Protein AF-A0A151EXA1-F1 (afdb_monomer_lite)

Foldseek 3Di:
DPDQEEEQECEPNPVVSVVVVVVCVVVLGHYAYEYAQVDDDDPQCVVFDYHHADDDPVRNVVSVVVVVVSVVVCVVPSNPRDHPVVVVVVVVVD

pLDDT: mean 85.26, std 15.07, range [40.88, 97.44]

Structure (mmCIF, N/CA/C/O backbone):
data_AF-A0A151EXA1-F1
#
_entry.id   AF-A0A151EXA1-F1
#
loop_
_atom_site.group_PDB
_atom_site.id
_atom_site.type_symbol
_atom_site.label_atom_id
_atom_site.label_alt_id
_atom_site.label_comp_id
_atom_site.label_asym_id
_atom_site.label_entity_id
_atom_site.label_seq_id
_atom_site.pdbx_PDB_ins_code
_atom_site.Cartn_x
_atom_site.Cartn_y
_atom_site.Cartn_z
_atom_site.occupancy
_atom_site.B_iso_or_equiv
_atom_site.auth_seq_id
_atom_site.auth_comp_id
_atom_site.auth_asym_id
_atom_site.auth_atom_id
_atom_site.pdbx_PDB_model_num
ATOM 1 N N . MET A 1 1 ? 8.667 8.622 -8.808 1.00 78.44 1 MET A N 1
ATOM 2 C CA . MET A 1 1 ? 9.655 7.591 -9.229 1.00 78.44 1 MET A CA 1
ATOM 3 C C . MET A 1 1 ? 11.073 7.922 -8.807 1.00 78.44 1 MET A C 1
ATOM 5 O O . MET A 1 1 ? 11.905 7.024 -8.808 1.00 78.44 1 MET A O 1
ATOM 9 N N . GLU A 1 2 ? 11.378 9.170 -8.476 1.00 88.19 2 GLU A N 1
ATOM 10 C CA . GLU A 1 2 ? 12.725 9.582 -8.080 1.00 88.19 2 GLU A CA 1
ATOM 11 C C . GLU A 1 2 ? 13.003 9.231 -6.616 1.00 88.19 2 GL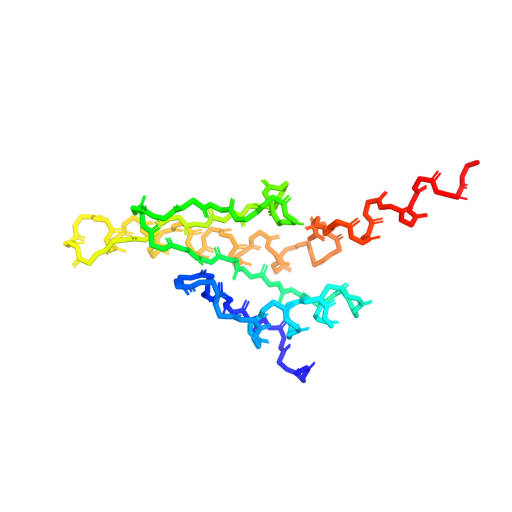U A C 1
ATOM 13 O O . GLU A 1 2 ? 14.114 8.820 -6.312 1.00 88.19 2 GLU A O 1
ATOM 18 N N . ASP A 1 3 ? 11.964 9.213 -5.777 1.00 92.12 3 ASP A N 1
ATOM 19 C CA . ASP A 1 3 ? 12.057 8.922 -4.345 1.00 92.12 3 ASP A CA 1
ATOM 20 C C . ASP A 1 3 ? 12.591 7.518 -4.041 1.00 92.12 3 ASP A C 1
ATOM 22 O O . ASP A 1 3 ? 12.185 6.523 -4.671 1.00 92.12 3 ASP A O 1
ATOM 26 N N . ASP A 1 4 ? 13.445 7.451 -3.021 1.00 90.38 4 ASP A N 1
ATOM 27 C CA . ASP A 1 4 ? 14.092 6.226 -2.550 1.00 90.38 4 ASP A CA 1
ATOM 28 C C . ASP A 1 4 ? 13.072 5.236 -1.977 1.00 90.38 4 ASP A C 1
ATOM 30 O O . ASP A 1 4 ? 13.084 4.062 -2.342 1.00 90.38 4 ASP A O 1
ATOM 34 N N . LEU A 1 5 ? 12.093 5.721 -1.206 1.00 91.94 5 LEU A N 1
ATOM 35 C CA . LEU A 1 5 ? 11.012 4.932 -0.610 1.00 91.94 5 LEU A CA 1
ATOM 36 C C . LEU A 1 5 ? 9.672 5.675 -0.702 1.00 91.94 5 LEU A C 1
ATOM 38 O O . LEU A 1 5 ? 9.620 6.897 -0.612 1.00 91.94 5 LEU A O 1
ATOM 42 N N . VAL A 1 6 ? 8.581 4.929 -0.895 1.00 94.56 6 VAL A N 1
ATOM 43 C CA . VAL A 1 6 ? 7.210 5.462 -0.902 1.00 94.56 6 VAL A CA 1
ATOM 44 C C . VAL A 1 6 ? 6.325 4.617 0.002 1.00 94.56 6 VAL A C 1
ATOM 46 O O . VAL A 1 6 ? 6.448 3.392 0.035 1.00 94.56 6 VAL A O 1
ATOM 49 N N . ILE A 1 7 ? 5.402 5.284 0.690 1.00 95.50 7 ILE A N 1
ATOM 50 C CA . ILE A 1 7 ? 4.282 4.653 1.384 1.00 95.50 7 ILE A CA 1
ATOM 51 C C . ILE A 1 7 ? 3.054 4.768 0.474 1.00 95.50 7 ILE A C 1
ATOM 53 O O . ILE A 1 7 ? 2.653 5.876 0.122 1.00 95.50 7 ILE A O 1
ATOM 57 N N . ALA A 1 8 ? 2.488 3.636 0.066 1.00 96.19 8 ALA A N 1
ATOM 58 C CA . ALA A 1 8 ? 1.307 3.562 -0.786 1.00 96.19 8 ALA A CA 1
ATOM 59 C C . ALA A 1 8 ? 0.063 3.272 0.064 1.00 96.19 8 ALA A C 1
ATOM 61 O O . ALA A 1 8 ? -0.039 2.200 0.658 1.00 96.19 8 ALA A O 1
ATOM 62 N N . ASP A 1 9 ? -0.877 4.215 0.106 1.00 96.81 9 ASP A N 1
ATOM 63 C CA . ASP A 1 9 ? -2.163 4.042 0.785 1.00 96.81 9 ASP A CA 1
ATOM 64 C C . ASP A 1 9 ? -3.205 3.441 -0.164 1.00 96.81 9 ASP A C 1
ATOM 66 O O . ASP A 1 9 ? -3.609 4.060 -1.149 1.00 96.81 9 ASP A O 1
ATOM 70 N N . LEU A 1 10 ? -3.620 2.210 0.128 1.00 97.00 10 LEU A N 1
ATOM 71 C CA . LEU A 1 10 ? -4.559 1.430 -0.679 1.00 97.00 10 LEU A CA 1
ATOM 72 C C . LEU A 1 10 ? -6.024 1.630 -0.266 1.00 97.00 10 LEU A C 1
ATOM 74 O O . LEU A 1 10 ? -6.912 0.992 -0.844 1.00 97.00 10 LEU A O 1
ATOM 78 N N . THR A 1 11 ? -6.278 2.483 0.727 1.00 96.44 11 THR A N 1
ATOM 79 C CA . THR A 1 11 ? -7.623 2.816 1.216 1.00 96.44 11 THR A CA 1
ATOM 80 C C . THR A 1 11 ? -8.478 3.399 0.090 1.00 96.44 11 THR A C 1
ATOM 82 O O . THR A 1 11 ? -7.965 4.030 -0.838 1.00 96.44 11 THR A O 1
ATOM 85 N N . GLU A 1 12 ? -9.782 3.113 0.106 1.00 96.06 12 GLU A N 1
ATOM 86 C CA . GLU A 1 12 ? -10.750 3.462 -0.950 1.00 96.06 12 GLU A CA 1
ATOM 87 C C . GLU A 1 12 ? -10.461 2.868 -2.342 1.00 96.06 12 GLU A C 1
ATOM 89 O O . GLU A 1 12 ? -11.243 3.055 -3.278 1.00 96.06 12 GLU A O 1
ATOM 94 N N . LYS A 1 13 ? -9.376 2.102 -2.495 1.00 94.81 13 LYS A N 1
ATOM 95 C CA . LYS A 1 13 ? -8.972 1.431 -3.736 1.00 94.81 13 LYS A CA 1
ATOM 96 C C . LYS A 1 13 ? -8.837 2.391 -4.925 1.00 94.81 13 LYS A C 1
ATOM 98 O O . LYS A 1 13 ? -9.275 2.082 -6.035 1.00 94.81 13 LYS A O 1
ATOM 103 N N . ASN A 1 14 ? -8.204 3.543 -4.707 1.00 96.06 14 ASN A N 1
ATOM 104 C CA . ASN A 1 14 ? -7.984 4.546 -5.749 1.00 96.06 14 ASN A CA 1
ATOM 105 C C . ASN A 1 14 ? -7.142 3.987 -6.924 1.00 96.06 14 ASN A C 1
ATOM 107 O O . ASN A 1 14 ? -5.951 3.728 -6.734 1.00 96.06 14 ASN A O 1
ATOM 111 N N . PRO A 1 15 ? -7.693 3.872 -8.153 1.00 94.44 15 PRO A N 1
ATOM 112 C CA . PRO A 1 15 ? -6.989 3.302 -9.308 1.00 94.44 15 PRO A CA 1
ATOM 113 C C . PRO A 1 15 ? -5.665 3.989 -9.660 1.00 94.44 15 PRO A C 1
ATOM 115 O O . PRO A 1 15 ? -4.752 3.331 -10.158 1.00 94.44 15 PRO A O 1
ATOM 118 N N . ASN A 1 16 ? -5.535 5.292 -9.386 1.00 96.50 16 ASN A N 1
ATOM 119 C CA . ASN A 1 16 ? -4.299 6.026 -9.659 1.00 96.50 16 ASN A CA 1
ATOM 120 C C . ASN A 1 16 ? -3.150 5.529 -8.770 1.00 96.50 16 ASN A C 1
ATOM 122 O O . ASN A 1 16 ? -2.034 5.363 -9.258 1.00 96.50 16 ASN A O 1
ATOM 126 N N . VAL A 1 17 ? -3.435 5.196 -7.505 1.00 96.12 17 VAL A N 1
ATOM 127 C CA . VAL A 1 17 ? -2.433 4.632 -6.587 1.00 96.12 17 VAL A CA 1
ATOM 128 C C . VAL A 1 17 ? -1.976 3.258 -7.073 1.00 96.12 17 VAL A C 1
ATOM 130 O O . VAL A 1 17 ? -0.780 2.985 -7.073 1.00 96.12 17 VAL A O 1
ATOM 133 N N . PHE A 1 18 ? -2.886 2.408 -7.568 1.00 94.88 18 PHE A N 1
ATOM 134 C CA . PHE A 1 18 ? -2.501 1.108 -8.144 1.00 94.88 18 PHE A CA 1
ATOM 135 C C . PHE A 1 18 ? -1.643 1.260 -9.396 1.00 94.88 18 PHE A C 1
ATOM 137 O O . PHE A 1 18 ? -0.719 0.474 -9.599 1.00 94.88 18 PHE A O 1
ATOM 144 N N . TYR A 1 19 ? -1.917 2.267 -10.225 1.00 94.44 19 TYR A N 1
ATOM 145 C CA . TYR A 1 19 ? -1.103 2.542 -11.404 1.00 94.44 19 TYR A CA 1
ATOM 146 C C . TYR A 1 19 ? 0.326 2.951 -11.017 1.00 94.44 19 TYR A C 1
ATOM 148 O O . TYR A 1 19 ? 1.296 2.389 -11.529 1.00 94.44 19 TYR A O 1
ATOM 156 N N . GLU A 1 20 ? 0.470 3.872 -10.064 1.00 95.31 20 GLU A N 1
ATOM 157 C CA . GLU A 1 20 ? 1.778 4.283 -9.542 1.00 95.31 20 GLU A CA 1
ATOM 158 C C . GLU A 1 20 ? 2.511 3.128 -8.848 1.00 95.31 20 GLU A C 1
ATOM 160 O O . GLU A 1 20 ? 3.707 2.928 -9.076 1.00 95.31 20 GLU A O 1
ATOM 165 N N . LEU A 1 21 ? 1.790 2.322 -8.065 1.00 94.31 21 LEU A N 1
ATOM 166 C CA . LEU A 1 21 ? 2.311 1.127 -7.406 1.00 94.31 21 LEU A CA 1
ATOM 167 C C . LEU A 1 21 ? 2.827 0.102 -8.425 1.00 94.31 21 LEU A C 1
ATOM 169 O O . LEU A 1 21 ? 3.937 -0.408 -8.271 1.00 94.31 21 LEU A O 1
ATOM 173 N N . ALA A 1 22 ? 2.076 -0.149 -9.500 1.00 92.31 22 ALA A N 1
ATOM 174 C CA . ALA A 1 22 ? 2.481 -1.056 -10.570 1.00 92.31 22 ALA A CA 1
ATOM 175 C C . ALA A 1 22 ? 3.760 -0.578 -11.277 1.00 92.31 22 ALA A C 1
ATOM 177 O O . ALA A 1 22 ? 4.677 -1.373 -11.497 1.00 92.31 22 ALA A O 1
ATOM 178 N N . ILE A 1 23 ? 3.866 0.721 -11.582 1.00 93.50 23 ILE A N 1
ATOM 179 C CA . ILE A 1 23 ? 5.090 1.296 -12.165 1.00 93.50 23 ILE A CA 1
ATOM 180 C C . ILE A 1 23 ? 6.259 1.179 -11.179 1.00 93.50 23 ILE A C 1
ATOM 182 O O . ILE A 1 23 ? 7.370 0.819 -11.576 1.00 93.50 23 ILE A O 1
ATOM 186 N N . ARG A 1 24 ? 6.025 1.436 -9.888 1.00 92.44 24 ARG A N 1
ATOM 187 C CA . ARG A 1 24 ? 7.057 1.330 -8.850 1.00 92.44 24 ARG A CA 1
ATOM 188 C C . ARG A 1 24 ? 7.569 -0.103 -8.683 1.00 92.44 24 ARG A C 1
ATOM 190 O O . ARG A 1 24 ? 8.779 -0.300 -8.573 1.00 92.44 24 ARG A O 1
ATOM 197 N N . HIS A 1 25 ? 6.678 -1.091 -8.750 1.00 89.69 25 HIS A N 1
ATOM 198 C CA . HIS A 1 25 ? 7.046 -2.507 -8.801 1.00 89.69 25 HIS A CA 1
ATOM 199 C C . HIS A 1 25 ? 7.854 -2.852 -10.050 1.00 89.69 25 HIS A C 1
ATOM 201 O O . HIS A 1 25 ? 8.874 -3.530 -9.944 1.00 89.69 25 HIS A O 1
ATOM 207 N N . ALA A 1 26 ? 7.454 -2.349 -11.221 1.00 89.56 26 ALA A N 1
ATOM 208 C CA . ALA A 1 26 ? 8.157 -2.618 -12.473 1.00 89.56 26 ALA A CA 1
ATOM 209 C C . ALA A 1 26 ? 9.614 -2.124 -12.457 1.00 89.56 26 ALA A C 1
ATOM 211 O O . ALA A 1 26 ? 10.491 -2.793 -13.001 1.00 89.56 26 ALA A O 1
ATOM 212 N N . VAL A 1 27 ? 9.892 -0.993 -11.798 1.00 89.88 27 VAL A N 1
ATOM 213 C CA . VAL A 1 27 ? 11.268 -0.487 -11.630 1.00 89.88 27 VAL A CA 1
ATOM 214 C C . VAL A 1 27 ? 11.981 -1.025 -10.385 1.00 89.88 27 VAL A C 1
ATOM 216 O O . VAL A 1 27 ? 13.084 -0.573 -10.089 1.00 89.88 27 VAL A O 1
ATOM 219 N N . ARG A 1 28 ? 11.350 -1.941 -9.637 1.00 87.12 28 ARG A N 1
ATOM 220 C CA . ARG A 1 28 ? 11.896 -2.565 -8.420 1.00 87.12 28 ARG A CA 1
ATOM 221 C C . ARG A 1 28 ? 12.339 -1.556 -7.353 1.00 87.12 28 ARG A C 1
ATOM 223 O O . ARG A 1 28 ? 13.384 -1.722 -6.733 1.00 87.12 28 ARG A O 1
ATOM 230 N N . LYS A 1 29 ? 11.556 -0.491 -7.145 1.00 88.81 29 LYS A N 1
ATOM 231 C CA . LYS A 1 29 ? 11.842 0.491 -6.089 1.00 88.81 29 LYS A CA 1
ATOM 232 C C . LYS A 1 29 ? 11.121 0.152 -4.773 1.00 88.81 29 LYS A C 1
ATOM 234 O O . LYS A 1 29 ? 9.946 -0.219 -4.819 1.00 88.81 29 LYS A O 1
ATOM 239 N N . PRO A 1 30 ? 11.773 0.370 -3.614 1.00 90.56 30 PRO A N 1
ATOM 240 C CA . PRO A 1 30 ? 11.204 0.202 -2.275 1.00 90.56 30 PRO A CA 1
ATOM 241 C C . PRO A 1 30 ? 9.809 0.794 -2.087 1.00 90.56 30 PRO A C 1
ATOM 243 O O . PRO A 1 30 ? 9.602 1.980 -2.349 1.00 90.56 30 PRO A O 1
ATOM 246 N N . VAL A 1 31 ? 8.848 0.011 -1.598 1.00 92.38 31 VAL A N 1
ATOM 247 C CA . VAL A 1 31 ? 7.497 0.501 -1.289 1.00 92.38 31 VAL A CA 1
ATOM 248 C C . VAL A 1 31 ? 6.909 -0.215 -0.080 1.00 92.38 31 VAL A C 1
ATOM 250 O O . VAL A 1 31 ? 7.057 -1.426 0.067 1.00 92.38 31 VAL A O 1
ATOM 253 N N . VAL A 1 32 ? 6.223 0.543 0.771 1.00 93.81 32 VAL A N 1
ATOM 254 C CA . VAL A 1 32 ? 5.464 0.029 1.916 1.00 93.81 32 VAL A CA 1
ATOM 255 C C . VAL A 1 32 ? 3.986 0.292 1.673 1.00 93.81 32 VAL A C 1
ATOM 257 O O . VAL A 1 32 ? 3.610 1.412 1.345 1.00 93.81 32 VAL A O 1
ATOM 260 N N . GLN A 1 33 ? 3.148 -0.732 1.798 1.00 95.38 33 GLN A N 1
ATOM 261 C CA . GLN A 1 33 ? 1.709 -0.612 1.570 1.00 95.38 33 GLN A CA 1
ATOM 262 C C . GLN A 1 33 ? 0.988 -0.432 2.902 1.00 95.38 33 GLN A C 1
ATOM 264 O O . GLN A 1 33 ? 1.262 -1.165 3.856 1.00 95.38 33 GLN A O 1
ATOM 269 N N . ILE A 1 34 ? 0.047 0.504 2.952 1.00 96.62 34 ILE A N 1
ATOM 270 C CA . ILE A 1 34 ? -0.874 0.673 4.075 1.00 96.62 34 ILE A CA 1
ATOM 271 C C . ILE A 1 34 ? -2.317 0.582 3.585 1.00 96.62 34 ILE A C 1
ATOM 273 O O . ILE A 1 34 ? -2.615 0.904 2.436 1.00 96.62 34 ILE A O 1
ATOM 277 N N . ILE A 1 35 ? -3.219 0.130 4.448 1.00 97.44 35 ILE A N 1
ATOM 278 C CA . ILE A 1 35 ? -4.655 0.107 4.166 1.00 97.44 35 ILE A CA 1
ATOM 279 C C . ILE A 1 35 ? -5.442 0.284 5.461 1.00 97.44 35 ILE A C 1
ATOM 281 O O . ILE A 1 35 ? -5.025 -0.190 6.521 1.00 97.44 35 ILE A O 1
ATOM 285 N N . LYS A 1 36 ? -6.593 0.946 5.404 1.00 96.88 36 LYS A N 1
ATOM 286 C CA . LYS A 1 36 ? -7.466 1.068 6.570 1.00 96.88 36 LYS A CA 1
ATOM 287 C C . LYS A 1 36 ? -7.953 -0.309 7.051 1.00 96.88 36 LYS A C 1
ATOM 289 O O . LYS A 1 36 ? -8.214 -1.212 6.256 1.00 96.88 36 LYS A O 1
ATOM 294 N N . HIS A 1 37 ? -8.039 -0.500 8.366 1.00 95.00 37 HIS A N 1
ATOM 295 C CA . HIS A 1 37 ? -8.292 -1.804 8.998 1.00 95.00 37 HIS A CA 1
ATOM 296 C C . HIS A 1 37 ? -9.614 -2.480 8.584 1.00 95.00 37 HIS A C 1
ATOM 298 O O . HIS A 1 37 ? -9.708 -3.706 8.620 1.00 95.00 37 HIS A O 1
ATOM 304 N N . ASP A 1 38 ? -10.633 -1.697 8.228 1.00 94.69 38 ASP A N 1
ATOM 305 C CA . ASP A 1 38 ? -11.965 -2.158 7.820 1.00 94.69 38 ASP A CA 1
ATOM 306 C C . ASP A 1 38 ? -12.041 -2.508 6.326 1.00 94.69 38 ASP A C 1
ATOM 308 O O . ASP A 1 38 ? -13.054 -3.035 5.853 1.00 94.69 38 ASP A O 1
ATOM 312 N N . GLU A 1 39 ? -10.961 -2.275 5.582 1.00 96.25 39 GLU A N 1
ATOM 313 C CA . GLU A 1 39 ? -10.870 -2.566 4.163 1.00 96.25 39 GLU A CA 1
ATOM 314 C C . GLU A 1 39 ? -10.090 -3.848 3.863 1.00 96.25 39 GLU A C 1
ATOM 316 O O . GLU A 1 39 ? -9.157 -4.262 4.552 1.00 96.25 39 GLU A O 1
ATOM 321 N N . LYS A 1 40 ? -10.504 -4.510 2.779 1.00 95.12 40 LYS A N 1
ATOM 322 C CA . LYS A 1 40 ? -9.862 -5.729 2.287 1.00 95.12 40 LYS A CA 1
ATOM 323 C C . LYS A 1 40 ? -8.780 -5.380 1.280 1.00 95.12 40 LYS A C 1
ATOM 325 O O . LYS A 1 40 ? -9.059 -4.665 0.315 1.00 95.12 40 LYS A O 1
ATOM 330 N N . ILE A 1 41 ? -7.609 -5.988 1.457 1.00 94.50 41 ILE A N 1
ATOM 331 C CA . ILE A 1 41 ? -6.502 -5.908 0.504 1.00 94.50 41 ILE A CA 1
ATOM 332 C C . ILE A 1 41 ? -6.972 -6.461 -0.857 1.00 94.50 41 ILE A C 1
ATOM 334 O O . ILE A 1 41 ? -7.531 -7.565 -0.903 1.00 94.50 41 ILE A O 1
ATOM 338 N N . PRO A 1 42 ? -6.799 -5.716 -1.962 1.00 92.62 42 PRO A N 1
ATOM 339 C CA . PRO A 1 42 ? -7.143 -6.191 -3.299 1.00 92.62 42 PRO A CA 1
ATOM 340 C C . PRO A 1 42 ? -6.342 -7.431 -3.701 1.00 92.62 42 PRO A C 1
ATOM 342 O O . PRO A 1 42 ? -5.173 -7.570 -3.350 1.00 92.62 42 PRO A O 1
ATOM 345 N N . PHE A 1 43 ? -6.967 -8.327 -4.470 1.00 89.31 43 PHE A N 1
ATOM 346 C CA . PHE A 1 43 ? -6.368 -9.619 -4.821 1.00 89.31 43 PHE A CA 1
ATOM 347 C C . PHE A 1 43 ? -5.048 -9.486 -5.599 1.00 89.31 43 PHE A C 1
ATOM 349 O O . PHE A 1 43 ? -4.187 -10.346 -5.455 1.00 89.31 43 PHE A O 1
ATOM 356 N N . ASP A 1 44 ? -4.867 -8.410 -6.372 1.00 85.56 44 ASP A N 1
ATOM 357 C CA . ASP A 1 44 ? -3.657 -8.163 -7.167 1.00 85.56 44 ASP A CA 1
ATOM 358 C C . ASP A 1 44 ? -2.399 -7.916 -6.314 1.00 85.56 44 ASP A C 1
ATOM 360 O O . ASP A 1 44 ? -1.285 -8.133 -6.784 1.00 85.56 44 ASP A O 1
ATOM 364 N N . VAL A 1 45 ? -2.569 -7.468 -5.063 1.00 88.25 45 VAL A N 1
ATOM 365 C CA . VAL A 1 45 ? -1.473 -7.081 -4.149 1.00 88.25 45 VAL A CA 1
ATOM 366 C C . VAL A 1 45 ? -1.504 -7.848 -2.821 1.00 88.25 45 VAL A C 1
ATOM 368 O O . VAL A 1 45 ? -0.679 -7.619 -1.944 1.00 88.25 45 VAL A O 1
ATOM 371 N N . VAL A 1 46 ? -2.421 -8.810 -2.671 1.00 88.00 46 VAL A N 1
ATOM 372 C CA . VAL A 1 46 ? -2.639 -9.568 -1.423 1.00 88.00 46 VAL A CA 1
ATOM 373 C C . VAL A 1 46 ? -1.428 -10.389 -0.971 1.00 88.00 46 VAL A C 1
ATOM 375 O O . VAL A 1 46 ? -1.314 -10.731 0.203 1.00 88.00 46 VAL A O 1
ATOM 378 N N . THR A 1 47 ? -0.521 -10.723 -1.888 1.00 84.56 47 THR A N 1
ATOM 379 C CA . THR A 1 47 ? 0.709 -11.464 -1.580 1.00 84.56 47 THR A CA 1
ATOM 380 C C . THR A 1 47 ? 1.785 -10.585 -0.946 1.00 84.56 47 THR A C 1
ATOM 382 O O . THR A 1 47 ? 2.782 -11.110 -0.458 1.00 84.56 47 THR A O 1
ATOM 385 N N . GLN A 1 48 ? 1.611 -9.262 -0.954 1.00 87.38 48 GLN A N 1
ATOM 386 C CA . GLN A 1 48 ? 2.577 -8.310 -0.421 1.00 87.38 48 GLN A CA 1
ATOM 387 C C . GLN A 1 48 ? 2.221 -7.913 1.007 1.00 87.38 48 GLN A C 1
ATOM 389 O O . GLN A 1 48 ? 1.051 -7.809 1.387 1.00 87.38 48 GLN A O 1
ATOM 394 N N . ARG A 1 49 ? 3.251 -7.648 1.816 1.00 90.31 49 ARG A N 1
ATOM 395 C CA . ARG A 1 49 ? 3.058 -7.174 3.186 1.00 90.31 49 ARG A CA 1
ATOM 396 C C . ARG A 1 49 ? 2.398 -5.792 3.168 1.00 90.31 49 ARG A C 1
ATOM 398 O O . ARG A 1 49 ? 3.023 -4.807 2.776 1.00 90.31 49 ARG A O 1
ATOM 405 N N . THR A 1 50 ? 1.158 -5.746 3.647 1.00 94.38 50 THR A N 1
ATOM 406 C CA . THR A 1 50 ? 0.366 -4.525 3.827 1.00 94.38 50 THR A CA 1
ATOM 407 C C . THR A 1 50 ? 0.119 -4.290 5.313 1.00 94.38 50 THR A C 1
ATOM 409 O O . THR A 1 50 ? -0.289 -5.205 6.032 1.00 94.38 50 THR A O 1
ATOM 412 N N . ILE A 1 51 ? 0.360 -3.069 5.782 1.00 95.75 51 ILE A N 1
ATOM 413 C CA . ILE A 1 51 ? 0.112 -2.662 7.166 1.00 95.75 51 ILE A CA 1
ATOM 414 C C . ILE A 1 51 ? -1.323 -2.150 7.272 1.00 95.75 51 ILE A C 1
ATOM 416 O O . ILE A 1 51 ? -1.726 -1.234 6.558 1.00 95.75 51 ILE A O 1
ATOM 420 N N . HIS A 1 52 ? -2.099 -2.722 8.189 1.00 95.50 52 HIS A N 1
ATOM 421 C CA . HIS A 1 52 ? -3.422 -2.195 8.502 1.00 95.50 52 HIS A CA 1
ATOM 422 C C . HIS A 1 52 ? -3.312 -1.024 9.481 1.00 95.50 52 HIS A C 1
ATOM 424 O O . HIS A 1 52 ? -2.712 -1.175 10.547 1.00 95.50 52 HIS A O 1
ATOM 430 N N . TYR A 1 53 ? -3.932 0.110 9.156 1.00 95.56 53 TYR A N 1
ATOM 431 C CA . TYR A 1 53 ? -3.993 1.274 10.039 1.00 95.56 53 TYR A CA 1
ATOM 432 C C . TYR A 1 53 ? -5.417 1.565 10.525 1.00 95.56 53 TYR A C 1
ATOM 434 O O . TYR A 1 53 ? -6.412 1.248 9.872 1.00 95.56 53 TYR A O 1
ATOM 442 N N . ASP A 1 54 ? -5.505 2.214 11.682 1.00 94.38 54 ASP A N 1
ATOM 443 C CA . ASP A 1 54 ? -6.730 2.825 12.191 1.00 94.38 54 ASP A CA 1
ATOM 444 C C . ASP A 1 54 ? -6.384 4.154 12.880 1.00 94.38 54 ASP A C 1
ATOM 446 O O . ASP A 1 54 ? -5.217 4.456 13.139 1.00 94.38 54 ASP A O 1
ATOM 450 N N . THR A 1 55 ? -7.403 4.966 13.132 1.00 89.81 55 THR A N 1
ATOM 451 C CA . THR A 1 55 ? -7.297 6.332 13.660 1.00 89.81 55 THR A CA 1
ATOM 452 C C . THR A 1 55 ? -7.340 6.405 15.185 1.00 89.81 55 THR A C 1
ATOM 454 O O . THR A 1 55 ? -7.095 7.472 15.752 1.00 89.81 55 THR A O 1
ATOM 457 N N . ASP A 1 56 ? -7.625 5.296 15.875 1.00 93.25 56 ASP A N 1
ATOM 458 C CA . ASP A 1 56 ? -7.535 5.256 17.330 1.00 93.25 56 ASP A CA 1
ATOM 459 C C . ASP A 1 56 ? -6.072 5.259 17.805 1.00 93.25 56 ASP A C 1
ATOM 461 O O . ASP A 1 56 ? -5.158 4.785 17.126 1.00 93.25 56 ASP A O 1
ATOM 465 N N . LEU A 1 57 ? -5.846 5.785 19.011 1.00 86.38 57 LEU A N 1
ATOM 466 C CA . LEU A 1 57 ? -4.501 6.002 19.549 1.00 86.38 57 LEU A CA 1
ATOM 467 C C . LEU A 1 57 ? -3.665 4.714 19.613 1.00 86.38 57 LEU A C 1
ATOM 469 O O . LEU A 1 57 ? -2.467 4.742 19.330 1.00 86.38 57 LEU A O 1
ATOM 473 N N . LYS A 1 58 ? -4.284 3.586 19.980 1.00 88.62 58 LYS A N 1
AT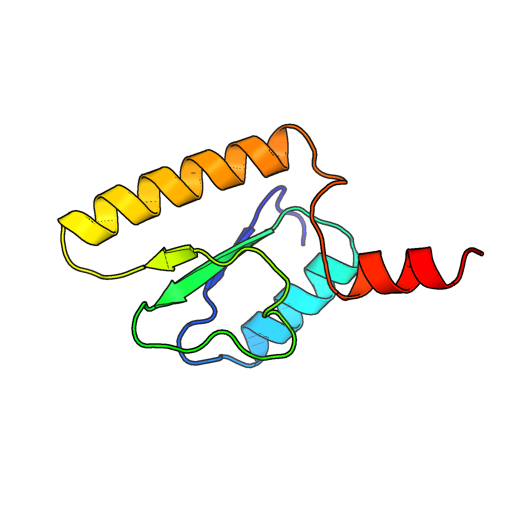OM 474 C CA . LYS A 1 58 ? -3.576 2.315 20.162 1.00 88.62 58 LYS A CA 1
ATOM 475 C C . LYS A 1 58 ? -3.140 1.754 18.812 1.00 88.62 58 LYS A C 1
ATOM 477 O O . LYS A 1 58 ? -1.990 1.331 18.668 1.00 88.62 58 LYS A O 1
ATOM 482 N N . SER A 1 59 ? -4.039 1.764 17.834 1.00 88.56 59 SER A N 1
ATOM 483 C CA . SER A 1 59 ? -3.741 1.295 16.480 1.00 88.56 59 SER A CA 1
ATOM 484 C C . SER A 1 59 ? -2.757 2.211 15.761 1.00 88.56 59 SER A C 1
ATOM 486 O O . SER A 1 59 ? -1.878 1.709 15.065 1.00 88.56 59 SER A O 1
ATOM 488 N N . GLY A 1 60 ? -2.822 3.525 15.996 1.00 89.81 60 GLY A N 1
ATOM 489 C CA . GLY A 1 60 ? -1.854 4.483 15.465 1.00 89.81 60 GLY A CA 1
ATOM 490 C C . GLY A 1 60 ? -0.424 4.190 15.928 1.00 89.81 60 GLY A C 1
ATOM 491 O O . GLY A 1 60 ? 0.481 4.098 15.101 1.00 89.81 60 GLY A O 1
ATOM 492 N N . THR A 1 61 ? -0.207 3.958 17.230 1.00 92.06 61 THR A N 1
ATOM 493 C CA . THR A 1 61 ? 1.128 3.590 17.744 1.00 92.06 61 THR A CA 1
ATOM 494 C C . THR A 1 61 ? 1.630 2.273 17.154 1.00 92.06 61 THR A C 1
ATOM 496 O O . THR A 1 61 ? 2.802 2.175 16.796 1.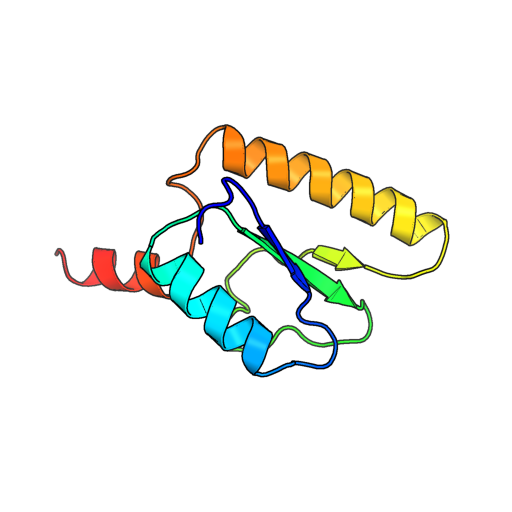00 92.06 61 THR A O 1
ATOM 499 N N . LYS A 1 62 ? 0.751 1.271 17.016 1.00 92.88 62 LYS A N 1
ATOM 500 C CA . LYS A 1 62 ? 1.114 -0.003 16.385 1.00 92.88 62 LYS A CA 1
ATOM 501 C C . LYS A 1 62 ? 1.500 0.187 14.914 1.00 92.88 62 LYS A C 1
ATOM 503 O O . LYS A 1 62 ? 2.545 -0.303 14.511 1.00 92.88 62 LYS A O 1
ATOM 508 N N . CYS A 1 63 ? 0.697 0.928 14.151 1.00 93.50 63 CYS A N 1
ATOM 509 C CA . CYS A 1 63 ? 0.952 1.222 12.740 1.00 93.50 63 CYS A CA 1
ATOM 510 C C . CYS A 1 63 ? 2.315 1.899 12.541 1.00 93.50 63 CYS A C 1
ATOM 512 O O . CYS A 1 63 ? 3.063 1.517 11.648 1.00 93.50 63 CYS A O 1
ATOM 514 N N . ILE A 1 64 ? 2.675 2.848 13.413 1.00 94.31 64 ILE A N 1
ATOM 515 C CA . ILE A 1 64 ? 3.997 3.489 13.383 1.00 94.31 64 ILE A CA 1
ATOM 516 C C . ILE A 1 64 ? 5.113 2.463 13.613 1.00 94.31 64 ILE A C 1
ATOM 518 O O . ILE A 1 64 ? 6.095 2.478 12.878 1.00 94.31 64 ILE A O 1
ATOM 522 N N . GLY A 1 65 ? 4.966 1.567 14.594 1.00 95.19 65 GLY A N 1
ATOM 523 C CA . GLY A 1 65 ? 5.937 0.491 14.828 1.00 95.19 65 GLY A CA 1
ATOM 524 C C . GLY A 1 65 ? 6.089 -0.426 13.612 1.00 95.19 65 GLY A C 1
ATOM 525 O O . GLY A 1 65 ? 7.199 -0.623 13.126 1.00 95.19 65 GLY A O 1
ATOM 526 N N . ASP A 1 66 ? 4.967 -0.893 13.061 1.00 94.81 66 ASP A N 1
ATOM 527 C CA . ASP A 1 66 ? 4.945 -1.760 11.879 1.00 94.81 66 ASP A CA 1
ATOM 528 C C . ASP A 1 66 ? 5.578 -1.070 10.650 1.00 94.81 66 ASP A C 1
ATOM 530 O O . ASP A 1 66 ? 6.286 -1.718 9.875 1.00 94.81 66 ASP A O 1
ATOM 534 N N . LEU A 1 67 ? 5.348 0.241 10.479 1.00 95.00 67 LEU A N 1
ATOM 535 C CA . LEU A 1 67 ? 5.946 1.059 9.418 1.00 95.00 67 LEU A CA 1
ATOM 536 C C . LEU A 1 67 ? 7.460 1.150 9.575 1.00 95.00 67 LEU A C 1
ATOM 538 O O . LEU A 1 67 ? 8.178 0.932 8.603 1.00 95.00 67 LEU A O 1
ATOM 542 N N . VAL A 1 68 ? 7.940 1.459 10.781 1.00 95.06 68 VAL A N 1
ATOM 543 C CA . VAL A 1 68 ? 9.373 1.566 11.081 1.00 95.06 68 VAL A CA 1
ATOM 544 C C . VAL A 1 68 ? 10.075 0.235 10.812 1.00 95.06 68 VAL A C 1
ATOM 546 O O . VAL A 1 68 ? 11.067 0.209 10.086 1.00 95.06 68 VAL A O 1
ATOM 549 N N . ASP A 1 69 ? 9.518 -0.872 11.305 1.00 92.75 69 ASP A N 1
ATOM 550 C CA . ASP A 1 69 ? 10.073 -2.212 11.088 1.00 92.75 69 ASP A CA 1
ATOM 551 C C . ASP A 1 69 ? 10.133 -2.571 9.597 1.00 92.75 69 ASP A C 1
ATOM 553 O O . ASP A 1 69 ? 11.117 -3.142 9.122 1.00 92.75 69 ASP A O 1
ATOM 557 N N . GLN A 1 70 ? 9.082 -2.243 8.837 1.00 91.19 70 GLN A N 1
ATOM 558 C CA . GLN A 1 70 ? 9.041 -2.542 7.408 1.00 91.19 70 GLN A CA 1
ATOM 559 C C . GLN A 1 70 ? 9.970 -1.632 6.597 1.00 91.19 70 GLN A C 1
ATOM 561 O O . GLN A 1 70 ? 10.588 -2.117 5.654 1.00 91.19 70 GLN A O 1
ATOM 566 N N . ILE A 1 71 ? 10.109 -0.355 6.958 1.00 91.75 71 ILE A N 1
ATOM 567 C CA . ILE A 1 71 ? 11.067 0.557 6.317 1.00 91.75 71 ILE A CA 1
ATOM 568 C C . ILE A 1 71 ? 12.490 0.038 6.521 1.00 91.75 71 ILE A C 1
ATOM 570 O O . ILE A 1 71 ? 13.196 -0.138 5.532 1.00 91.75 71 ILE A O 1
ATOM 574 N N . TYR A 1 72 ? 12.878 -0.307 7.753 1.00 90.62 72 TYR A N 1
ATOM 575 C CA . TYR A 1 72 ? 14.211 -0.857 8.014 1.00 90.62 72 TYR A CA 1
ATOM 576 C C . TYR A 1 72 ? 14.464 -2.160 7.254 1.00 90.62 72 TYR A C 1
ATOM 578 O O . TYR A 1 72 ? 15.515 -2.309 6.639 1.00 90.62 72 TYR A O 1
ATOM 586 N N . ALA A 1 73 ? 13.491 -3.075 7.216 1.00 86.88 73 ALA A N 1
ATOM 587 C CA . ALA A 1 73 ? 13.630 -4.319 6.458 1.00 86.88 73 ALA A CA 1
ATOM 588 C C . ALA A 1 73 ? 13.853 -4.073 4.954 1.00 86.88 73 ALA A C 1
ATOM 590 O O . ALA A 1 73 ? 14.623 -4.783 4.307 1.00 86.88 73 ALA A O 1
ATOM 591 N N . VAL A 1 74 ? 13.179 -3.065 4.399 1.00 83.31 74 VAL A N 1
ATOM 592 C CA . VAL A 1 74 ? 13.297 -2.695 2.986 1.00 83.31 74 VAL A CA 1
ATOM 593 C C . VAL A 1 74 ? 14.605 -1.947 2.701 1.00 83.31 74 VAL A C 1
ATOM 595 O O . VAL A 1 74 ? 15.182 -2.131 1.632 1.00 83.31 74 VAL A O 1
ATOM 598 N N . GLU A 1 75 ? 15.099 -1.133 3.634 1.00 81.56 75 GLU A N 1
ATOM 599 C CA . GLU A 1 75 ? 16.399 -0.458 3.517 1.00 81.56 75 GLU A CA 1
ATOM 600 C C . GLU A 1 75 ? 17.580 -1.432 3.650 1.00 81.56 75 GLU A C 1
ATOM 602 O O . GLU A 1 75 ? 18.563 -1.301 2.919 1.00 81.56 75 GLU A O 1
ATOM 607 N N . GLU A 1 76 ? 17.488 -2.427 4.539 1.00 83.00 76 GLU A N 1
ATOM 608 C CA . GLU A 1 76 ? 18.522 -3.457 4.717 1.00 83.00 76 GLU A CA 1
ATOM 609 C C . GLU A 1 76 ? 18.632 -4.394 3.509 1.00 83.00 76 GLU A C 1
ATOM 611 O O . GLU A 1 76 ? 19.727 -4.861 3.185 1.00 83.00 76 GLU A O 1
ATOM 616 N N . ASN A 1 77 ? 17.515 -4.672 2.830 1.00 76.38 77 ASN A N 1
ATOM 617 C CA . ASN A 1 77 ? 17.505 -5.507 1.636 1.00 76.38 77 ASN A CA 1
ATOM 618 C C . ASN A 1 77 ? 16.499 -5.008 0.579 1.00 76.38 77 ASN A C 1
ATOM 620 O O . ASN A 1 77 ? 15.406 -5.568 0.442 1.00 76.38 77 ASN A O 1
ATOM 624 N N . PRO A 1 78 ? 16.881 -3.998 -0.225 1.00 65.75 78 PRO A N 1
ATOM 625 C CA . PRO A 1 78 ? 16.004 -3.412 -1.241 1.00 65.75 78 PRO A CA 1
ATOM 626 C C . PRO A 1 78 ? 15.570 -4.397 -2.334 1.00 65.75 78 PRO A C 1
ATOM 628 O O . PRO A 1 78 ? 14.532 -4.202 -2.964 1.00 65.75 78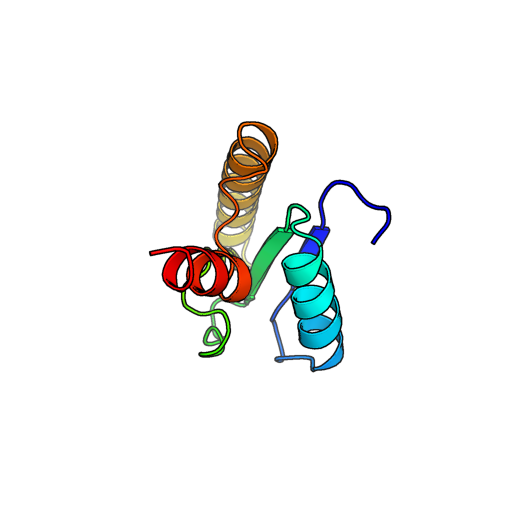 PRO A O 1
ATOM 631 N N . GLU A 1 79 ? 16.348 -5.459 -2.567 1.00 60.59 79 GLU A N 1
ATOM 632 C CA . GLU A 1 79 ? 16.049 -6.486 -3.573 1.00 60.59 79 GLU A CA 1
ATOM 633 C C . GLU A 1 79 ? 15.090 -7.571 -3.064 1.00 60.59 79 GLU A C 1
ATOM 635 O O . GLU A 1 79 ? 14.450 -8.239 -3.873 1.00 60.59 79 GLU A O 1
ATOM 640 N N . ALA A 1 80 ? 14.924 -7.715 -1.744 1.00 58.91 80 ALA A N 1
ATOM 641 C CA . ALA A 1 80 ? 13.955 -8.635 -1.140 1.00 58.91 80 ALA A CA 1
ATOM 642 C C . ALA A 1 80 ? 12.523 -8.076 -1.092 1.00 58.91 80 ALA A C 1
ATOM 644 O O . ALA A 1 80 ? 11.639 -8.681 -0.481 1.00 58.91 80 ALA A O 1
ATOM 645 N N . VAL A 1 81 ? 12.273 -6.924 -1.722 1.00 60.31 81 VAL A N 1
ATOM 646 C CA . VAL A 1 81 ? 10.922 -6.377 -1.864 1.00 60.31 81 VAL A CA 1
ATOM 647 C C . VAL A 1 81 ? 10.140 -7.260 -2.835 1.00 60.31 81 VAL A C 1
ATOM 649 O O . VAL A 1 81 ? 10.169 -7.076 -4.054 1.00 60.31 81 VAL A O 1
ATOM 652 N N . ASP A 1 82 ? 9.435 -8.237 -2.272 1.00 58.97 82 ASP A N 1
ATOM 653 C CA . ASP A 1 82 ? 8.550 -9.122 -3.016 1.00 58.97 82 ASP A CA 1
ATOM 654 C C . ASP A 1 82 ? 7.468 -8.307 -3.740 1.00 58.97 82 ASP A C 1
ATOM 656 O O . ASP A 1 82 ? 6.718 -7.515 -3.151 1.00 58.97 82 ASP A O 1
ATOM 660 N N . SER A 1 83 ? 7.380 -8.503 -5.054 1.00 59.72 83 SER A N 1
ATOM 661 C CA . SER A 1 83 ? 6.337 -7.923 -5.889 1.00 59.72 83 SER A CA 1
ATOM 662 C C . SER A 1 83 ? 5.746 -8.991 -6.804 1.00 59.72 83 SER A C 1
ATOM 664 O O . SER A 1 83 ? 6.490 -9.836 -7.304 1.00 59.72 83 SER A O 1
ATOM 666 N N . PRO A 1 84 ? 4.438 -8.933 -7.119 1.00 58.22 84 PRO A N 1
ATOM 667 C CA . PRO A 1 84 ? 3.805 -9.882 -8.037 1.00 58.22 84 PRO A CA 1
ATOM 668 C C . PRO A 1 84 ? 4.531 -9.994 -9.390 1.00 58.22 84 PRO A C 1
ATOM 670 O O . PRO A 1 84 ? 4.521 -11.039 -10.044 1.00 58.22 84 PRO A O 1
ATOM 673 N N . VAL A 1 85 ? 5.199 -8.913 -9.804 1.00 58.34 85 VAL A N 1
ATOM 674 C CA . VAL A 1 85 ? 5.962 -8.833 -11.051 1.00 58.34 85 VAL A CA 1
ATOM 675 C C . VAL A 1 85 ? 7.345 -9.481 -10.918 1.00 58.34 85 VAL A C 1
ATOM 677 O O . VAL A 1 85 ? 7.750 -10.207 -11.825 1.00 58.34 85 VAL A O 1
ATOM 680 N N . SER A 1 86 ? 8.061 -9.272 -9.807 1.00 56.53 86 SER A N 1
ATOM 681 C CA . SER A 1 86 ? 9.388 -9.872 -9.592 1.00 56.53 86 SER A CA 1
ATOM 682 C C . SER A 1 86 ? 9.304 -11.389 -9.436 1.00 56.53 86 SER A C 1
ATOM 684 O O . SER A 1 86 ? 10.015 -12.096 -10.149 1.00 56.53 86 SER A O 1
ATOM 686 N N . THR A 1 87 ? 8.352 -11.897 -8.646 1.00 56.50 87 THR A N 1
ATOM 687 C CA . THR A 1 87 ? 8.157 -13.346 -8.454 1.00 56.50 87 THR A CA 1
ATOM 688 C C . THR A 1 87 ? 7.834 -14.068 -9.773 1.00 56.50 87 THR A C 1
ATOM 690 O O . THR A 1 87 ? 8.225 -15.214 -9.981 1.00 56.50 87 THR A O 1
ATOM 693 N N . THR A 1 88 ? 7.153 -13.393 -10.709 1.00 54.84 88 THR A N 1
ATOM 694 C CA . THR A 1 88 ? 6.775 -13.967 -12.014 1.00 54.84 88 THR A CA 1
ATOM 695 C C . THR A 1 88 ? 7.926 -13.980 -13.027 1.00 54.84 88 THR A C 1
ATOM 697 O O . THR A 1 88 ? 7.972 -14.857 -13.893 1.00 54.84 88 THR A O 1
ATOM 700 N N . ILE A 1 89 ? 8.856 -13.022 -12.953 1.00 55.97 89 ILE A N 1
ATOM 701 C CA . ILE A 1 89 ? 10.019 -12.973 -13.855 1.00 55.97 89 ILE A CA 1
ATOM 702 C C . ILE A 1 89 ? 11.016 -14.086 -13.502 1.00 55.97 89 ILE A C 1
ATOM 704 O O . ILE A 1 89 ? 11.508 -14.751 -14.414 1.00 55.97 89 ILE A O 1
ATOM 708 N N . ASP A 1 90 ? 11.232 -14.363 -12.214 1.00 50.38 90 ASP A N 1
ATOM 709 C CA . ASP A 1 90 ? 12.142 -15.434 -11.776 1.00 50.38 90 ASP A CA 1
ATOM 710 C C . ASP A 1 90 ? 11.613 -16.840 -12.109 1.00 50.38 90 ASP A C 1
ATOM 712 O O . ASP A 1 90 ? 12.385 -17.736 -12.443 1.00 50.38 90 ASP A O 1
ATOM 716 N N . LEU A 1 91 ? 10.288 -17.029 -12.149 1.00 50.47 91 LEU A N 1
ATOM 717 C CA . LEU A 1 91 ? 9.661 -18.291 -12.574 1.00 50.47 91 LEU A CA 1
ATOM 718 C C . LEU A 1 91 ? 9.887 -18.638 -14.056 1.00 50.47 91 LEU A C 1
ATOM 720 O O . LEU A 1 91 ? 9.702 -19.791 -14.440 1.00 50.47 91 LEU A O 1
ATOM 724 N N . ARG A 1 92 ? 10.260 -17.668 -14.901 1.00 40.88 92 ARG A N 1
ATOM 725 C CA . ARG A 1 92 ? 10.540 -17.890 -16.334 1.00 40.88 92 ARG A CA 1
ATOM 726 C C . ARG A 1 92 ? 12.025 -18.096 -16.643 1.00 40.88 92 ARG A C 1
ATOM 728 O O . ARG A 1 92 ? 12.359 -18.327 -17.801 1.00 40.88 92 ARG A O 1
ATOM 735 N N . ALA A 1 93 ? 12.900 -17.987 -15.643 1.00 45.53 93 ALA A N 1
ATOM 736 C CA . ALA A 1 93 ? 14.346 -18.143 -15.794 1.00 45.53 93 ALA A CA 1
ATOM 737 C C . ALA A 1 93 ? 14.846 -19.591 -15.579 1.00 45.53 93 ALA A C 1
ATOM 739 O O . ALA A 1 93 ? 16.057 -19.808 -15.547 1.00 45.53 93 ALA A O 1
ATOM 740 N N . PHE A 1 94 ? 13.934 -20.565 -15.464 1.00 41.72 94 PHE A N 1
ATOM 741 C CA . PHE A 1 94 ? 14.217 -22.002 -15.362 1.00 41.72 94 PHE A CA 1
ATOM 742 C C . PHE A 1 94 ? 13.684 -22.775 -16.570 1.00 41.72 94 PHE A C 1
ATOM 744 O O . PHE A 1 94 ? 12.547 -22.478 -17.007 1.00 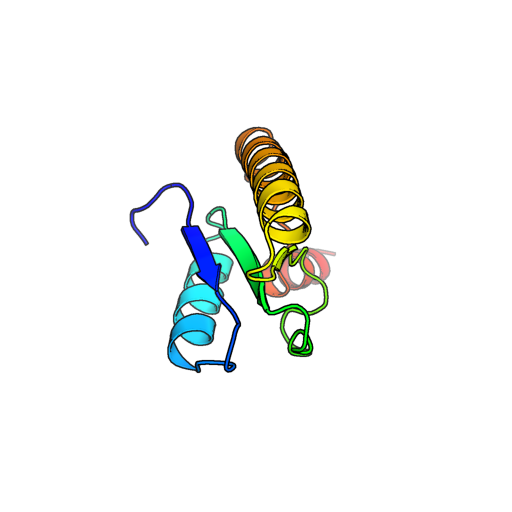41.72 94 PHE A O 1
#

Sequence (94 aa):
MEDDLVIADLTEKNPNVFYELAIRHAVRKPVVQIIKHDEKIPFDVVTQRTIHYDTDLKSGTKCIGDLVDQIYAVEENPEAVDSPVSTTIDLRAF

Radius of gyration: 13.7 Å; chains: 1; bounding box: 30×32×36 Å

Secondary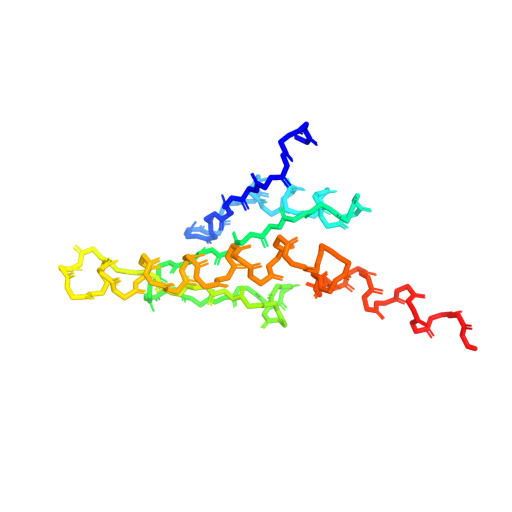 structure (DSSP, 8-state):
--SS-EEEE-GGG-HHHHHHHHHHHHTT--EEEEEETTSPPPTTTTTS-EEEE-SSHHHHHHHHHHHHHHHHHHHH-GGG---HHHHHHHTT--